Protein AF-A0A7M3YKN6-F1 (afdb_monomer_lite)

pLDDT: mean 70.27, std 11.04, range [45.59, 92.88]

Structure (mmCIF, N/CA/C/O backbone):
data_AF-A0A7M3YKN6-F1
#
_entry.id   AF-A0A7M3YKN6-F1
#
loop_
_atom_site.group_PDB
_atom_site.id
_atom_site.type_symbol
_atom_site.label_atom_id
_atom_site.label_alt_id
_atom_site.label_comp_id
_atom_site.label_asym_id
_atom_site.label_entity_id
_atom_site.label_seq_id
_atom_site.pdbx_PDB_ins_code
_atom_site.Cartn_x
_atom_site.Cartn_y
_atom_site.Cartn_z
_atom_site.occupancy
_atom_site.B_iso_or_equiv
_atom_site.auth_seq_id
_atom_site.auth_comp_id
_atom_site.auth_asym_id
_atom_site.auth_atom_id
_atom_site.pdbx_PDB_model_num
ATOM 1 N N . MET A 1 1 ? -7.720 -14.390 3.068 1.00 49.53 1 MET A N 1
ATOM 2 C CA . MET A 1 1 ? -7.723 -13.386 1.980 1.00 49.53 1 MET A CA 1
ATOM 3 C C . MET A 1 1 ? -6.413 -12.626 1.835 1.00 49.53 1 MET A C 1
ATOM 5 O O . MET A 1 1 ? -6.001 -12.466 0.697 1.00 49.53 1 MET A O 1
ATOM 9 N N . SER A 1 2 ? -5.727 -12.214 2.914 1.00 50.41 2 SER A N 1
ATOM 10 C CA . SER A 1 2 ? -4.413 -11.552 2.784 1.00 50.41 2 SER A CA 1
ATOM 11 C C . SER A 1 2 ? -3.399 -12.400 2.013 1.00 50.41 2 SER A C 1
ATOM 13 O O . SER A 1 2 ? -2.774 -11.894 1.097 1.00 50.41 2 SER A O 1
ATOM 15 N N . VAL A 1 3 ? -3.335 -13.705 2.294 1.00 53.03 3 VAL A N 1
ATOM 16 C CA . VAL A 1 3 ? -2.390 -14.636 1.653 1.00 53.03 3 VAL A CA 1
ATOM 17 C C . VAL A 1 3 ? -2.551 -14.693 0.130 1.00 53.03 3 VAL A C 1
ATOM 19 O O . VAL A 1 3 ? -1.555 -14.713 -0.571 1.00 53.03 3 VAL A O 1
ATOM 22 N N . ILE A 1 4 ? -3.779 -14.655 -0.400 1.00 56.84 4 ILE A N 1
ATOM 23 C CA . ILE A 1 4 ? -4.030 -14.713 -1.854 1.00 56.84 4 ILE A CA 1
ATOM 24 C C . ILE A 1 4 ? -3.546 -13.428 -2.532 1.00 56.84 4 ILE A C 1
ATOM 26 O O . ILE A 1 4 ? -2.885 -13.492 -3.558 1.00 56.84 4 ILE A O 1
ATOM 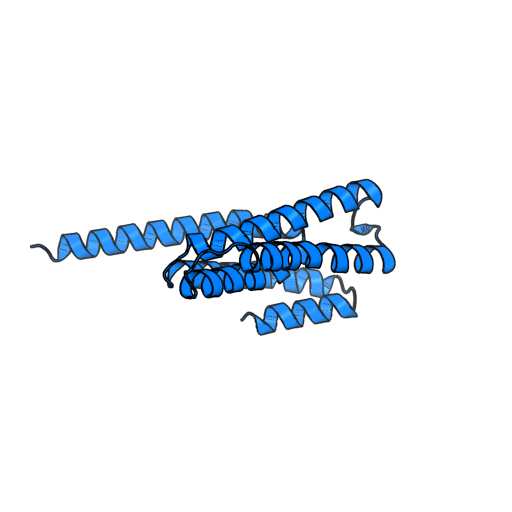30 N N . MET A 1 5 ? -3.806 -12.271 -1.920 1.00 57.25 5 MET A N 1
ATOM 31 C CA . MET A 1 5 ? -3.272 -10.987 -2.381 1.00 57.25 5 MET A CA 1
ATOM 32 C C . MET A 1 5 ? -1.749 -10.952 -2.338 1.00 57.25 5 MET A C 1
ATOM 34 O O . MET A 1 5 ? -1.129 -10.497 -3.289 1.00 57.25 5 MET A O 1
ATOM 38 N N . THR A 1 6 ? -1.145 -11.476 -1.270 1.00 53.28 6 THR A N 1
ATOM 39 C CA . THR A 1 6 ? 0.311 -11.582 -1.136 1.00 53.28 6 THR A CA 1
ATOM 40 C C . THR A 1 6 ? 0.912 -12.574 -2.138 1.00 53.28 6 THR A C 1
ATOM 42 O O . THR A 1 6 ? 2.003 -12.332 -2.631 1.00 53.28 6 THR A O 1
ATOM 45 N N . ILE A 1 7 ? 0.214 -13.659 -2.488 1.00 56.69 7 ILE A N 1
ATOM 46 C CA . ILE A 1 7 ? 0.655 -14.622 -3.510 1.00 56.69 7 ILE A CA 1
ATOM 47 C C . ILE A 1 7 ? 0.569 -14.009 -4.910 1.00 56.69 7 ILE A C 1
ATOM 49 O O . ILE A 1 7 ? 1.548 -14.059 -5.644 1.00 56.69 7 ILE A O 1
ATOM 53 N N . VAL A 1 8 ? -0.562 -13.392 -5.268 1.00 58.91 8 VAL A N 1
ATOM 54 C CA . VAL A 1 8 ? -0.729 -12.705 -6.564 1.00 58.91 8 VAL A CA 1
ATOM 55 C C . VAL A 1 8 ? 0.285 -11.564 -6.695 1.00 58.91 8 VAL A C 1
ATOM 57 O O . VAL A 1 8 ? 0.898 -11.397 -7.742 1.00 58.91 8 VAL A O 1
ATOM 60 N N . TRP A 1 9 ? 0.547 -10.853 -5.597 1.00 59.00 9 TRP A N 1
ATOM 61 C CA . TRP A 1 9 ? 1.611 -9.856 -5.489 1.00 59.00 9 TRP A CA 1
ATOM 62 C C . TRP A 1 9 ? 3.020 -10.446 -5.680 1.00 59.00 9 TRP A C 1
ATOM 64 O O . TRP A 1 9 ? 3.809 -9.902 -6.447 1.00 59.00 9 TRP A O 1
ATOM 74 N N . ALA A 1 10 ? 3.346 -11.572 -5.038 1.00 54.41 10 ALA A N 1
ATOM 75 C CA . ALA A 1 10 ? 4.645 -12.235 -5.193 1.00 54.41 10 ALA A CA 1
ATOM 76 C C . ALA A 1 10 ? 4.845 -12.826 -6.603 1.00 54.41 10 ALA A C 1
ATOM 78 O O . ALA A 1 10 ? 5.973 -12.927 -7.087 1.00 54.41 10 ALA A O 1
ATOM 79 N N . MET A 1 11 ? 3.758 -13.197 -7.281 1.00 53.34 11 MET A N 1
ATOM 80 C CA . MET A 1 11 ? 3.797 -13.640 -8.675 1.00 53.34 11 MET A CA 1
ATOM 81 C C . MET A 1 11 ? 3.999 -12.456 -9.627 1.00 53.34 11 MET A C 1
ATOM 83 O O . MET A 1 11 ? 4.899 -12.520 -10.454 1.00 53.34 11 MET A O 1
ATOM 87 N N . MET A 1 12 ? 3.287 -11.334 -9.439 1.00 60.28 12 MET A N 1
ATOM 88 C CA . MET A 1 12 ? 3.592 -10.081 -10.153 1.00 60.28 12 MET A CA 1
ATOM 89 C C . MET A 1 12 ? 5.069 -9.680 -10.004 1.00 60.28 12 MET A C 1
ATOM 91 O O . MET A 1 12 ? 5.703 -9.312 -10.989 1.00 60.28 12 MET A O 1
ATOM 95 N N . PHE A 1 13 ? 5.623 -9.794 -8.785 1.00 53.66 13 PHE A N 1
ATOM 96 C CA . PHE A 1 13 ? 7.028 -9.494 -8.464 1.00 53.66 13 PHE A CA 1
ATOM 97 C C . PHE A 1 13 ? 8.014 -10.295 -9.324 1.00 53.66 13 PHE A C 1
ATOM 99 O O . PHE A 1 13 ? 9.092 -9.804 -9.646 1.00 53.66 13 PHE A O 1
ATOM 106 N N . THR A 1 14 ? 7.680 -11.543 -9.655 1.00 49.47 14 THR A N 1
ATOM 107 C CA . THR A 1 14 ? 8.624 -12.487 -10.266 1.00 49.47 14 THR A CA 1
ATOM 108 C C . THR A 1 14 ? 8.519 -12.569 -11.781 1.00 49.47 14 THR A C 1
ATOM 110 O O . THR A 1 14 ? 9.513 -12.913 -12.417 1.00 49.47 14 THR A O 1
ATOM 113 N N . THR A 1 15 ? 7.366 -12.252 -12.372 1.00 55.06 15 THR A N 1
ATOM 114 C CA . THR A 1 15 ? 7.147 -12.458 -13.812 1.00 55.06 15 THR A CA 1
ATOM 115 C C . THR A 1 15 ? 6.964 -11.177 -14.618 1.00 55.06 15 THR A C 1
ATOM 117 O O . THR A 1 15 ? 7.189 -11.219 -15.823 1.00 55.06 15 THR A O 1
ATOM 120 N N . GLY A 1 16 ? 6.583 -10.051 -13.995 1.00 51.59 16 GLY A N 1
ATOM 121 C CA . GLY A 1 16 ? 6.304 -8.805 -14.725 1.00 51.59 16 GLY A CA 1
ATOM 122 C C . GLY A 1 16 ? 5.151 -8.922 -15.731 1.00 51.59 16 GLY A C 1
ATOM 123 O O . GLY A 1 16 ? 5.102 -8.167 -16.693 1.00 51.59 16 GLY A O 1
ATOM 124 N N . ASP A 1 17 ? 4.267 -9.901 -15.533 1.00 63.31 17 ASP A N 1
ATOM 125 C CA . ASP A 1 17 ? 3.175 -10.228 -16.448 1.00 63.31 17 ASP A CA 1
ATOM 126 C C . ASP A 1 17 ? 1.993 -9.257 -16.273 1.00 63.31 17 ASP A C 1
ATOM 128 O O . ASP A 1 17 ? 1.436 -9.127 -15.174 1.00 63.31 17 ASP A O 1
ATOM 132 N N . ASP A 1 18 ? 1.596 -8.596 -17.362 1.00 60.47 18 ASP A N 1
ATOM 133 C CA . ASP A 1 18 ? 0.454 -7.679 -17.404 1.00 60.47 18 ASP A CA 1
ATOM 134 C C . ASP A 1 18 ? -0.851 -8.371 -16.972 1.00 60.47 18 ASP A C 1
ATOM 136 O O . ASP A 1 18 ? -1.684 -7.762 -16.295 1.00 60.47 18 ASP A O 1
ATOM 140 N N . ASP A 1 19 ? -1.023 -9.664 -17.262 1.00 66.19 19 ASP A N 1
ATOM 141 C CA . ASP A 1 19 ? -2.221 -10.414 -16.863 1.00 66.19 19 ASP A CA 1
ATOM 142 C C . ASP A 1 19 ? -2.309 -10.582 -15.338 1.00 66.19 19 ASP A C 1
ATOM 144 O O . ASP A 1 19 ? -3.399 -10.584 -14.745 1.00 66.19 19 ASP A O 1
ATOM 148 N N . LEU A 1 20 ? -1.163 -10.656 -14.657 1.00 63.72 20 LEU A N 1
ATOM 149 C CA . LEU A 1 20 ? -1.108 -10.689 -13.196 1.00 63.72 20 LEU A CA 1
ATOM 150 C C . LEU A 1 20 ? -1.377 -9.313 -12.585 1.00 63.72 20 LEU A C 1
ATOM 152 O O . LEU A 1 20 ? -2.015 -9.246 -11.530 1.00 63.72 20 LEU A O 1
ATOM 156 N N . PHE A 1 21 ? -0.973 -8.229 -13.255 1.00 62.94 21 PHE A N 1
ATOM 157 C CA . PHE A 1 21 ? -1.378 -6.872 -12.880 1.00 62.94 21 PHE A CA 1
ATOM 158 C C . PHE A 1 21 ? -2.903 -6.719 -12.948 1.00 62.94 21 PHE A C 1
ATOM 160 O O . PHE A 1 21 ? -3.527 -6.291 -11.973 1.00 62.94 21 PHE A O 1
ATOM 167 N N . TRP A 1 22 ? -3.536 -7.163 -14.037 1.00 62.59 22 TRP A N 1
ATOM 168 C CA . TRP A 1 22 ? -4.997 -7.144 -14.164 1.00 62.59 22 TRP A CA 1
ATOM 169 C C . TRP A 1 22 ? -5.695 -8.059 -13.153 1.00 62.59 22 TRP A C 1
ATOM 171 O O . TRP A 1 22 ? -6.727 -7.694 -12.588 1.00 62.59 22 TRP A O 1
ATOM 181 N N . THR A 1 23 ? -5.106 -9.213 -12.840 1.00 66.38 23 THR A N 1
ATOM 182 C CA . THR A 1 23 ? -5.604 -10.112 -11.789 1.00 66.38 23 THR A CA 1
ATOM 183 C C . THR A 1 23 ? -5.558 -9.446 -10.410 1.00 66.38 23 THR A C 1
ATOM 185 O O . THR A 1 23 ? -6.522 -9.534 -9.643 1.00 66.38 23 THR A O 1
ATOM 188 N N . TRP A 1 24 ? -4.477 -8.728 -10.091 1.00 68.88 24 TRP A N 1
ATOM 189 C CA . TRP A 1 24 ? -4.386 -7.935 -8.866 1.00 68.88 24 TRP A CA 1
ATOM 190 C C . TRP A 1 24 ? -5.444 -6.831 -8.844 1.00 68.88 24 TRP A C 1
ATOM 192 O O . TRP A 1 24 ? -6.163 -6.694 -7.852 1.00 68.88 24 TRP A O 1
ATOM 202 N N . VAL A 1 25 ? -5.606 -6.107 -9.955 1.00 64.69 25 VAL A N 1
ATOM 203 C CA . VAL A 1 25 ? -6.626 -5.063 -10.119 1.00 64.69 25 VAL A CA 1
ATOM 204 C C . VAL A 1 25 ? -8.026 -5.610 -9.833 1.00 64.69 25 VAL A C 1
ATOM 206 O O . VAL A 1 25 ? -8.766 -4.979 -9.083 1.00 64.69 25 VAL A O 1
ATOM 209 N N . ILE A 1 26 ? -8.369 -6.797 -10.340 1.00 66.56 26 ILE A N 1
ATOM 210 C CA . ILE A 1 26 ? -9.675 -7.448 -10.133 1.00 66.56 26 ILE A CA 1
ATOM 211 C C . ILE A 1 26 ? -9.882 -7.888 -8.679 1.00 66.56 26 ILE A C 1
ATOM 213 O O . ILE A 1 26 ? -10.988 -7.791 -8.146 1.00 66.56 26 ILE A O 1
ATOM 217 N N . LEU A 1 27 ? -8.838 -8.389 -8.021 1.00 69.31 27 LEU A N 1
ATOM 218 C CA . LEU A 1 27 ? -8.934 -8.918 -6.660 1.00 69.31 27 LEU A CA 1
ATOM 219 C C . LEU A 1 27 ? -8.808 -7.819 -5.582 1.00 69.31 27 LEU A C 1
ATOM 221 O O . LEU A 1 27 ? -9.281 -7.999 -4.453 1.00 69.31 27 LEU A O 1
ATOM 225 N N . SER A 1 28 ? -8.202 -6.675 -5.910 1.00 66.81 28 SER A N 1
ATOM 226 C CA . SER A 1 28 ? -7.981 -5.545 -4.997 1.00 66.81 28 SER A CA 1
ATOM 227 C C . SER A 1 28 ? -9.261 -4.972 -4.351 1.00 66.81 28 SER A C 1
ATOM 229 O O . SER A 1 28 ? -9.224 -4.707 -3.144 1.00 66.81 28 SER A O 1
ATOM 231 N N . PRO A 1 29 ? -10.428 -4.860 -5.029 1.00 63.28 29 PRO A N 1
ATOM 232 C CA . PRO A 1 29 ? -11.655 -4.341 -4.428 1.00 63.28 29 PRO A CA 1
ATOM 233 C C . PRO A 1 29 ? -12.225 -5.316 -3.399 1.00 63.28 29 PRO A C 1
ATOM 235 O O . PRO A 1 29 ? -12.724 -4.904 -2.355 1.00 63.28 29 PRO A O 1
ATOM 238 N N . VAL A 1 30 ? -12.100 -6.624 -3.647 1.00 68.38 30 VAL A N 1
ATOM 239 C CA . VAL A 1 30 ? -12.522 -7.666 -2.703 1.00 68.38 30 VAL A CA 1
ATOM 240 C C . VAL A 1 30 ? -11.653 -7.618 -1.448 1.00 68.38 30 VAL A C 1
ATOM 242 O O . VAL A 1 30 ? -12.168 -7.650 -0.329 1.00 68.38 30 VAL A O 1
ATOM 245 N N . PHE A 1 31 ? -10.337 -7.465 -1.621 1.00 71.00 31 PHE A N 1
ATOM 246 C CA . PHE A 1 31 ? -9.422 -7.272 -0.502 1.00 71.00 31 PHE A CA 1
ATOM 247 C C . PHE A 1 31 ? -9.774 -6.013 0.296 1.00 71.00 31 PHE A C 1
ATOM 249 O O . PHE A 1 31 ? -9.908 -6.104 1.514 1.00 71.00 31 PHE A O 1
ATOM 256 N N . LEU A 1 32 ? -10.017 -4.879 -0.371 1.00 66.88 32 LEU A N 1
ATOM 257 C CA . LEU A 1 32 ? -10.427 -3.624 0.265 1.00 66.88 32 LEU A CA 1
ATOM 258 C C . LEU A 1 32 ? -11.754 -3.736 1.019 1.00 66.88 32 LEU A C 1
ATOM 260 O O . LEU A 1 32 ? -11.861 -3.218 2.128 1.00 66.88 32 LEU A O 1
ATOM 264 N N . LEU A 1 33 ? -12.751 -4.433 0.470 1.00 65.56 33 LEU A N 1
ATOM 265 C CA . LEU A 1 33 ? -14.026 -4.673 1.150 1.00 65.56 33 LEU A CA 1
ATOM 266 C C . LEU A 1 33 ? -13.829 -5.500 2.420 1.00 65.56 33 LEU A C 1
ATOM 268 O O . LEU A 1 33 ? -14.347 -5.145 3.480 1.00 65.56 33 LEU A O 1
ATOM 272 N N . CYS A 1 34 ? -13.029 -6.565 2.352 1.00 70.38 34 CYS A N 1
ATOM 273 C CA . CYS A 1 34 ? -12.685 -7.356 3.529 1.00 70.38 34 CYS A CA 1
ATOM 274 C C . CYS A 1 34 ? -11.865 -6.558 4.548 1.00 70.38 34 CYS A C 1
ATOM 276 O O . CYS A 1 34 ? -12.039 -6.745 5.753 1.00 70.38 34 CYS A O 1
ATOM 278 N N . LEU A 1 35 ? -10.994 -5.660 4.091 1.00 70.44 35 LEU A N 1
ATOM 279 C CA . LEU A 1 35 ? -10.182 -4.786 4.935 1.00 70.44 35 LEU A CA 1
ATOM 280 C C . LEU A 1 35 ? -11.055 -3.752 5.648 1.00 70.44 35 LEU A C 1
ATOM 282 O O . LEU A 1 35 ? -10.976 -3.612 6.866 1.00 70.44 35 LEU A O 1
ATOM 286 N N . GLY A 1 36 ? -11.968 -3.118 4.915 1.00 65.62 36 GLY A N 1
ATOM 287 C CA . GLY A 1 36 ? -12.967 -2.200 5.445 1.00 65.62 36 GLY A CA 1
ATOM 288 C C . GLY A 1 36 ? -13.921 -2.866 6.427 1.00 65.62 36 GLY A C 1
ATOM 289 O O . GLY A 1 36 ? -14.182 -2.316 7.495 1.00 65.62 36 GLY A O 1
ATOM 290 N N . HIS A 1 37 ? -14.373 -4.084 6.127 1.00 68.94 37 HIS A N 1
ATOM 291 C CA . HIS A 1 37 ? -15.169 -4.880 7.053 1.00 68.94 37 HIS A CA 1
ATOM 292 C C . HIS A 1 37 ? -14.389 -5.189 8.342 1.00 68.94 37 HIS A C 1
ATOM 294 O O . HIS A 1 37 ? -14.879 -4.911 9.436 1.00 68.94 37 HIS A O 1
ATOM 300 N N . ASN A 1 38 ? -13.139 -5.653 8.233 1.00 67.31 38 ASN A N 1
ATOM 301 C CA . ASN A 1 38 ? -12.268 -5.907 9.388 1.00 67.31 38 ASN A CA 1
ATOM 302 C C . ASN A 1 38 ? -11.988 -4.649 10.217 1.00 67.31 38 ASN A C 1
ATOM 304 O O . ASN A 1 38 ? -11.910 -4.715 11.447 1.00 67.31 38 ASN A O 1
ATOM 308 N N . PHE A 1 39 ? -11.831 -3.502 9.557 1.00 68.62 39 PHE A N 1
ATOM 309 C CA . PHE A 1 39 ? -11.652 -2.229 10.240 1.00 68.62 39 PHE A CA 1
ATOM 310 C C . PHE A 1 39 ? -12.949 -1.858 10.961 1.00 68.62 39 PHE A C 1
ATOM 312 O O . PHE A 1 39 ? -12.882 -1.492 12.126 1.00 68.62 39 PHE A O 1
ATOM 319 N N . SER A 1 40 ? -14.112 -2.049 10.329 1.00 65.81 40 SER A N 1
ATOM 320 C CA . SER A 1 40 ? -15.424 -1.719 10.898 1.00 65.81 40 SER A CA 1
ATOM 321 C C . SER A 1 40 ? -15.838 -2.567 12.106 1.00 65.81 40 SER A C 1
ATOM 323 O O . SER A 1 40 ? -16.523 -2.052 12.985 1.00 65.81 40 SER A O 1
ATOM 325 N N . LEU A 1 41 ? -15.430 -3.842 12.156 1.00 62.88 41 LEU A N 1
ATOM 326 C CA . LEU A 1 41 ? -15.881 -4.800 13.173 1.00 62.88 41 LEU A CA 1
ATOM 327 C C . LEU A 1 41 ? -15.073 -4.778 14.476 1.00 62.88 41 LEU A C 1
ATOM 329 O O . LEU A 1 41 ? -15.584 -5.185 15.513 1.00 62.88 41 LEU A O 1
ATOM 333 N N . LYS A 1 42 ? -13.803 -4.364 14.433 1.00 60.12 42 LYS A N 1
ATOM 334 C CA . LYS A 1 42 ? -12.906 -4.391 15.599 1.00 60.12 42 LYS A CA 1
ATOM 335 C C . LYS A 1 42 ? -12.682 -2.974 16.118 1.00 60.12 42 LYS A C 1
ATOM 337 O O . LYS A 1 42 ? -12.368 -2.088 15.322 1.00 60.12 42 LYS A O 1
ATOM 342 N N . GLU A 1 43 ? -12.732 -2.787 17.436 1.00 60.66 43 GLU A N 1
ATOM 343 C CA . GLU A 1 43 ? -12.400 -1.523 18.108 1.00 60.66 43 GLU A CA 1
ATOM 344 C C . GLU A 1 43 ? -11.089 -0.902 17.578 1.00 60.66 43 GLU A C 1
ATOM 346 O O . GLU A 1 43 ? -10.186 -1.593 17.085 1.00 60.66 43 GLU A O 1
ATOM 351 N N . GLY A 1 44 ? -11.009 0.433 17.606 1.00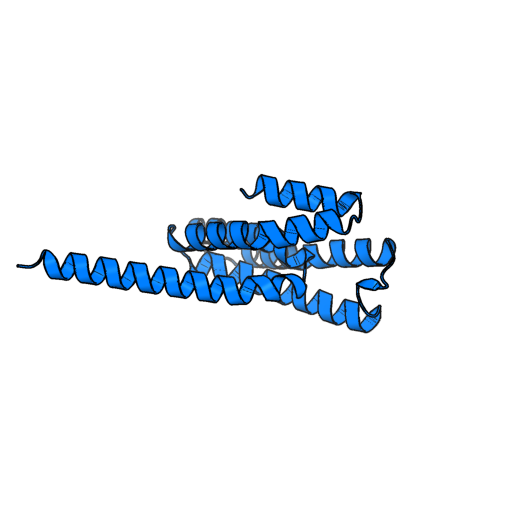 66.19 44 GLY A N 1
ATOM 352 C CA . GLY A 1 44 ? -9.839 1.179 17.135 1.00 66.19 44 GLY A CA 1
ATOM 353 C C . GLY A 1 44 ? -9.713 1.307 15.611 1.00 66.19 44 GLY A C 1
ATOM 354 O O . GLY A 1 44 ? -8.612 1.162 15.082 1.00 66.19 44 GLY A O 1
ATOM 355 N N . ILE A 1 45 ? -10.812 1.616 14.902 1.00 69.06 45 ILE A N 1
ATOM 356 C CA . ILE A 1 45 ? -10.796 2.016 13.473 1.00 69.06 45 ILE A CA 1
ATOM 357 C C . ILE A 1 45 ? -9.728 3.074 13.220 1.00 69.06 45 ILE A C 1
ATOM 359 O O . ILE A 1 45 ? -8.869 2.882 12.369 1.00 69.06 45 ILE A O 1
ATOM 363 N N . VAL A 1 46 ? -9.766 4.152 14.007 1.00 65.75 46 VAL A N 1
ATOM 364 C CA . VAL A 1 46 ? -8.869 5.303 13.860 1.00 65.75 46 VAL A CA 1
ATOM 365 C C . VAL A 1 46 ? -7.408 4.874 14.021 1.00 65.75 46 VAL A C 1
ATOM 367 O O . VAL A 1 46 ? -6.557 5.250 13.218 1.00 65.75 46 VAL A O 1
ATOM 370 N N . SER A 1 47 ? -7.129 4.007 14.999 1.00 72.44 47 SER A N 1
ATOM 371 C CA . SER A 1 47 ? -5.786 3.478 15.255 1.00 72.44 47 SER A CA 1
ATOM 372 C C . SER A 1 47 ? -5.237 2.626 14.105 1.00 72.44 47 SER A C 1
ATOM 374 O O . SER A 1 47 ? -4.027 2.578 13.931 1.00 72.44 47 SER A O 1
ATOM 376 N N . LYS A 1 48 ? -6.095 1.969 13.310 1.00 72.12 48 LYS A N 1
ATOM 377 C CA . LYS A 1 48 ? -5.688 1.186 12.124 1.00 72.12 48 LYS A CA 1
ATOM 3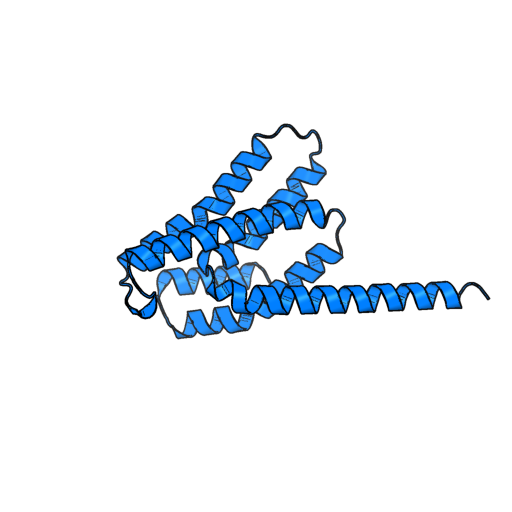78 C C . LYS A 1 48 ? -5.601 2.048 10.870 1.00 72.12 48 LYS A C 1
ATOM 380 O O . LYS A 1 48 ? -4.692 1.880 10.064 1.00 72.12 48 LYS A O 1
ATOM 385 N N . SER A 1 49 ? -6.559 2.957 10.692 1.00 71.62 49 SER A N 1
ATOM 386 C CA . SER A 1 49 ? -6.703 3.745 9.470 1.00 71.62 49 SER A CA 1
ATOM 387 C C . SER A 1 49 ? -5.641 4.827 9.343 1.00 71.62 49 SER A C 1
ATOM 389 O O . SER A 1 49 ? -5.182 5.074 8.239 1.00 71.62 49 SER A O 1
ATOM 391 N N . ILE A 1 50 ? -5.217 5.453 10.446 1.00 77.88 50 ILE A N 1
ATOM 392 C CA . ILE A 1 50 ? -4.163 6.478 10.409 1.00 77.88 50 ILE A CA 1
ATOM 393 C C . ILE A 1 50 ? -2.849 5.929 9.825 1.00 77.88 50 ILE A C 1
ATOM 395 O O . ILE A 1 50 ? -2.399 6.472 8.816 1.00 77.88 50 ILE A O 1
ATOM 399 N N . PRO A 1 51 ? -2.232 4.865 10.380 1.00 79.44 51 PRO A N 1
ATOM 400 C CA . PRO A 1 51 ? -0.971 4.363 9.840 1.00 79.44 51 PRO A CA 1
ATOM 401 C C . PRO A 1 51 ? -1.125 3.796 8.431 1.00 79.44 51 PRO A C 1
ATOM 403 O O . PRO A 1 51 ? -0.261 4.043 7.598 1.00 79.44 51 PRO A O 1
ATOM 406 N N . PHE A 1 52 ? -2.250 3.133 8.136 1.00 82.44 52 PHE A N 1
ATOM 407 C CA . PHE A 1 52 ? -2.574 2.697 6.777 1.00 82.44 52 PHE A CA 1
ATOM 408 C C . PHE A 1 52 ? -2.515 3.874 5.787 1.00 82.44 52 PHE A C 1
ATOM 410 O O . PHE A 1 52 ? -1.819 3.810 4.774 1.00 82.44 52 PHE A O 1
ATOM 417 N N . THR A 1 53 ? -3.234 4.962 6.087 1.00 78.25 53 THR A N 1
ATOM 418 C CA . THR A 1 53 ? -3.355 6.116 5.189 1.00 78.25 53 THR A CA 1
ATOM 419 C C . THR A 1 53 ? -2.022 6.834 5.030 1.00 78.25 53 THR A C 1
ATOM 421 O O . THR A 1 53 ? -1.677 7.208 3.915 1.00 78.25 53 THR A O 1
ATOM 424 N N . ILE A 1 54 ? -1.252 6.996 6.112 1.00 81.25 54 ILE A N 1
ATOM 425 C CA . ILE A 1 54 ? 0.073 7.630 6.057 1.00 81.25 54 ILE A CA 1
ATOM 426 C C . ILE A 1 54 ? 1.025 6.802 5.187 1.00 81.25 54 ILE A C 1
ATOM 428 O O . ILE A 1 54 ? 1.636 7.350 4.270 1.00 81.25 54 ILE A O 1
ATOM 432 N N . SER A 1 55 ? 1.126 5.489 5.423 1.00 84.50 55 SER A N 1
ATOM 433 C CA . SER A 1 55 ? 1.987 4.603 4.628 1.00 84.50 55 SER A CA 1
ATOM 434 C C . SER A 1 55 ? 1.608 4.618 3.149 1.00 84.50 55 SER A C 1
ATOM 436 O O . SER A 1 55 ? 2.483 4.694 2.286 1.00 84.50 55 SER A O 1
ATOM 438 N N . TYR A 1 56 ? 0.312 4.590 2.844 1.00 82.81 56 TYR A N 1
ATOM 439 C CA . TYR A 1 56 ? -0.155 4.600 1.465 1.00 82.81 56 TYR A CA 1
ATOM 440 C C . TYR A 1 56 ? 0.057 5.952 0.766 1.00 82.81 56 TYR A C 1
ATOM 442 O O . TYR A 1 56 ? 0.523 5.990 -0.372 1.00 82.81 56 TYR A O 1
ATOM 450 N N . ALA A 1 57 ? -0.213 7.067 1.450 1.00 83.19 57 ALA A N 1
ATOM 451 C CA . ALA A 1 57 ? -0.002 8.407 0.903 1.00 83.19 57 ALA A CA 1
ATOM 452 C C . ALA A 1 57 ? 1.477 8.664 0.575 1.00 83.19 57 ALA A C 1
ATOM 454 O O . ALA A 1 57 ? 1.795 9.182 -0.494 1.00 83.19 57 ALA A O 1
ATOM 455 N N . LEU A 1 58 ? 2.385 8.244 1.459 1.00 87.69 58 LEU A N 1
ATOM 456 C CA . LEU A 1 58 ? 3.826 8.319 1.218 1.00 87.69 58 LEU A CA 1
ATOM 457 C C . LEU A 1 58 ? 4.250 7.483 0.003 1.00 87.69 58 LEU A C 1
ATOM 459 O O . LEU A 1 58 ? 5.047 7.947 -0.806 1.00 87.69 58 LEU A O 1
ATOM 463 N N . ALA A 1 59 ? 3.690 6.285 -0.167 1.00 86.31 59 ALA A N 1
ATOM 464 C CA . ALA A 1 59 ? 3.971 5.463 -1.340 1.00 86.31 59 ALA A CA 1
ATOM 465 C C . ALA A 1 59 ? 3.449 6.097 -2.642 1.00 86.31 59 ALA A C 1
ATOM 467 O O . ALA A 1 59 ? 4.147 6.082 -3.652 1.00 86.31 59 ALA A O 1
ATOM 468 N N . CYS A 1 60 ? 2.271 6.731 -2.615 1.00 84.62 60 CYS A N 1
ATOM 469 C CA . CYS A 1 60 ? 1.762 7.494 -3.759 1.00 84.62 60 CYS A CA 1
ATOM 470 C C . CYS A 1 60 ? 2.689 8.662 -4.126 1.00 84.62 60 CYS A C 1
ATOM 472 O O . CYS A 1 60 ? 2.936 8.897 -5.306 1.00 84.62 60 CYS A O 1
ATOM 474 N N . LEU A 1 61 ? 3.234 9.373 -3.132 1.00 88.06 61 LEU A N 1
ATOM 475 C CA . LEU A 1 61 ? 4.207 10.444 -3.368 1.00 88.06 61 LEU A CA 1
ATOM 476 C C . LEU A 1 61 ? 5.487 9.915 -4.021 1.00 88.06 61 LEU A C 1
ATOM 478 O O . LEU A 1 61 ? 5.970 10.521 -4.974 1.00 88.06 61 LEU A O 1
ATOM 482 N N . ILE A 1 62 ? 6.006 8.777 -3.550 1.00 88.31 62 ILE A N 1
ATOM 483 C CA . ILE A 1 62 ? 7.159 8.106 -4.165 1.00 88.31 62 ILE A CA 1
ATOM 484 C C . ILE A 1 62 ? 6.862 7.780 -5.630 1.00 88.31 62 ILE A C 1
ATOM 486 O O . ILE A 1 62 ? 7.665 8.120 -6.492 1.00 88.31 62 ILE A O 1
ATOM 490 N N . TRP A 1 63 ? 5.698 7.195 -5.917 1.00 88.00 63 TRP A N 1
ATOM 491 C CA . TRP A 1 63 ? 5.263 6.887 -7.281 1.00 88.00 63 TRP A CA 1
ATOM 492 C C . TRP A 1 63 ? 5.218 8.117 -8.188 1.00 88.00 63 TRP A C 1
ATOM 494 O O . TRP A 1 63 ? 5.774 8.082 -9.281 1.00 88.00 63 TRP A O 1
ATOM 504 N N . ILE A 1 64 ? 4.622 9.219 -7.724 1.00 87.50 64 ILE A N 1
ATOM 505 C CA . ILE A 1 64 ? 4.541 10.471 -8.492 1.00 87.50 64 ILE A CA 1
ATOM 506 C C . ILE A 1 64 ? 5.942 11.023 -8.784 1.00 87.50 64 ILE A C 1
ATOM 508 O O . ILE A 1 64 ? 6.236 11.428 -9.907 1.00 87.50 64 ILE A O 1
ATOM 512 N N . VAL A 1 65 ? 6.826 11.044 -7.783 1.00 90.25 65 VAL A N 1
ATOM 513 C CA . VAL A 1 65 ? 8.209 11.517 -7.961 1.00 90.25 65 VAL A CA 1
ATOM 514 C C . VAL A 1 65 ? 8.977 10.610 -8.925 1.00 90.25 65 VAL A C 1
ATOM 516 O O . VAL A 1 65 ? 9.737 11.105 -9.757 1.00 90.25 65 VAL A O 1
ATOM 519 N N . PHE A 1 66 ? 8.765 9.299 -8.838 1.00 89.38 66 PHE A N 1
ATOM 520 C CA . PHE A 1 66 ? 9.429 8.319 -9.687 1.00 89.38 66 PHE A CA 1
ATOM 521 C C . PHE A 1 66 ? 8.974 8.422 -11.147 1.00 89.38 66 PHE A C 1
ATOM 523 O O . PHE A 1 66 ? 9.820 8.476 -12.037 1.00 89.38 66 PHE A O 1
ATOM 530 N N . GLU A 1 67 ? 7.669 8.557 -11.397 1.00 87.94 67 GLU A N 1
ATOM 531 C CA . GLU A 1 67 ? 7.112 8.802 -12.735 1.00 87.94 67 GLU A CA 1
ATOM 532 C C . GLU A 1 67 ? 7.631 10.114 -13.333 1.00 87.94 67 GLU A C 1
ATOM 534 O O . GLU A 1 67 ? 8.072 10.140 -14.479 1.00 87.94 67 GLU A O 1
ATOM 539 N N . ASN A 1 68 ? 7.695 11.191 -12.544 1.00 90.19 68 ASN A N 1
ATOM 540 C CA . ASN A 1 68 ? 8.257 12.461 -13.013 1.00 90.19 68 ASN A CA 1
ATOM 541 C C . ASN A 1 68 ? 9.734 12.349 -13.431 1.00 90.19 68 ASN A C 1
ATOM 543 O O . ASN A 1 68 ? 10.187 13.103 -14.291 1.00 90.19 68 ASN A O 1
ATOM 547 N N . LYS A 1 69 ? 10.494 11.433 -12.821 1.00 92.88 69 LYS A N 1
ATOM 548 C CA . LYS A 1 69 ? 11.919 11.224 -13.111 1.00 92.88 69 LYS A CA 1
ATOM 549 C C . LYS A 1 69 ? 12.154 10.248 -14.267 1.00 92.88 69 LYS A C 1
ATOM 551 O O . LYS A 1 69 ? 13.068 10.463 -15.058 1.00 92.88 69 LYS A O 1
ATOM 556 N N . HIS A 1 70 ? 11.369 9.175 -14.345 1.00 88.44 70 HIS A N 1
ATOM 557 C CA . HIS A 1 70 ? 11.595 8.049 -15.259 1.00 88.44 70 HIS A CA 1
ATOM 558 C C . HIS A 1 70 ? 10.577 7.966 -16.407 1.00 88.44 70 HIS A C 1
ATOM 560 O O . HIS A 1 70 ? 10.697 7.097 -17.267 1.00 88.44 70 HIS A O 1
ATOM 566 N N . GLY A 1 71 ? 9.604 8.878 -16.459 1.00 86.06 71 GLY A N 1
ATOM 567 C CA . GLY A 1 71 ? 8.514 8.861 -17.429 1.00 86.06 71 GLY A CA 1
ATOM 568 C C . GLY A 1 71 ? 7.414 7.869 -17.051 1.00 86.06 71 GLY A C 1
ATOM 569 O O . GLY A 1 71 ? 7.403 7.311 -15.954 1.00 86.06 71 GLY A O 1
ATOM 570 N N . HIS A 1 72 ? 6.478 7.648 -17.974 1.00 80.81 72 HIS A N 1
ATOM 571 C CA . HIS A 1 72 ? 5.284 6.843 -17.718 1.00 80.81 72 HIS A CA 1
ATOM 572 C C . HIS A 1 72 ? 5.633 5.366 -17.420 1.00 80.81 72 HIS A C 1
ATOM 574 O O . HIS A 1 72 ? 6.451 4.795 -18.146 1.00 80.81 72 HIS A O 1
ATOM 580 N N . PRO A 1 73 ? 4.963 4.700 -16.452 1.00 74.25 73 PRO A N 1
ATOM 581 C CA . PRO A 1 73 ? 5.203 3.292 -16.107 1.00 74.25 73 PRO A CA 1
ATOM 582 C C . PRO A 1 73 ? 5.166 2.279 -17.257 1.00 74.25 73 PRO A C 1
ATOM 584 O O . PRO A 1 73 ? 5.872 1.280 -17.201 1.00 74.25 73 PRO A O 1
ATOM 587 N N . TRP A 1 74 ? 4.420 2.545 -18.333 1.00 75.62 74 TRP A N 1
ATOM 588 C CA . TRP A 1 74 ? 4.373 1.672 -19.513 1.00 75.62 74 TRP A CA 1
ATOM 589 C C . TRP A 1 74 ? 5.690 1.626 -20.302 1.00 75.62 74 TRP A C 1
ATOM 591 O O . TRP A 1 74 ? 5.863 0.760 -21.152 1.00 75.62 74 TRP A O 1
ATOM 601 N N . GLY A 1 75 ? 6.601 2.574 -20.063 1.00 75.94 75 GLY A N 1
ATOM 602 C CA . GLY A 1 75 ? 7.927 2.616 -20.680 1.00 75.94 75 GLY A CA 1
ATOM 603 C C . GLY A 1 75 ? 9.052 2.141 -19.761 1.00 75.94 75 GLY A C 1
ATOM 604 O O . GLY A 1 75 ? 10.218 2.251 -20.136 1.00 75.94 75 GLY A O 1
ATOM 605 N N . TRP A 1 76 ? 8.740 1.677 -18.549 1.00 81.50 76 TRP A N 1
ATOM 606 C CA . TRP A 1 76 ? 9.751 1.249 -17.587 1.00 81.50 76 TRP A CA 1
ATOM 607 C C . TRP A 1 76 ? 10.325 -0.121 -17.950 1.00 81.50 76 TRP A C 1
ATOM 609 O O . TRP A 1 76 ? 9.602 -1.043 -18.318 1.00 81.50 76 TRP A O 1
ATOM 619 N N . GLY A 1 77 ? 11.643 -0.257 -17.811 1.00 77.25 77 GLY A N 1
ATOM 620 C CA . GLY A 1 77 ? 12.323 -1.545 -17.861 1.00 77.25 77 GLY A CA 1
ATOM 621 C C . GLY A 1 77 ? 12.304 -2.249 -16.503 1.00 77.25 77 GLY A C 1
ATOM 622 O O . GLY A 1 77 ? 11.846 -1.713 -15.490 1.00 77.25 77 GLY A O 1
ATOM 623 N N . SER A 1 78 ? 12.858 -3.459 -16.466 1.00 74.69 78 SER A N 1
ATOM 624 C CA . SER A 1 78 ? 12.923 -4.290 -15.255 1.00 74.69 78 SER A CA 1
ATOM 625 C C . SER A 1 78 ? 13.654 -3.617 -14.089 1.00 74.69 78 SER A C 1
ATOM 627 O O . SER A 1 78 ? 13.295 -3.831 -12.933 1.00 74.69 78 SER A O 1
ATOM 629 N N . GLU A 1 79 ? 14.665 -2.791 -14.371 1.00 81.25 79 GLU A N 1
ATOM 630 C CA . GLU A 1 79 ? 15.425 -2.068 -13.345 1.00 81.25 79 GLU A CA 1
ATOM 631 C C . GLU A 1 79 ? 14.566 -1.012 -12.647 1.00 81.25 79 GLU A C 1
ATOM 633 O O . GLU A 1 79 ? 14.522 -0.974 -11.419 1.00 81.25 79 GLU A O 1
ATOM 638 N N . GLN A 1 80 ? 13.824 -0.209 -13.416 1.00 82.31 80 GLN A N 1
ATOM 639 C CA . GLN A 1 80 ? 12.934 0.818 -12.877 1.00 82.31 80 GLN A CA 1
ATOM 640 C C . GLN A 1 80 ? 11.784 0.191 -12.084 1.00 82.31 80 GLN A C 1
ATOM 642 O O . GLN A 1 80 ? 11.458 0.675 -11.001 1.00 82.31 80 GLN A O 1
ATOM 647 N N . PHE A 1 81 ? 11.216 -0.918 -12.574 1.00 77.12 81 PHE A N 1
ATOM 648 C CA . PHE A 1 81 ? 10.213 -1.685 -11.832 1.00 77.12 81 PHE A CA 1
ATOM 649 C C . PHE A 1 81 ? 10.769 -2.247 -10.518 1.00 77.12 81 PHE A C 1
ATOM 651 O O . PHE A 1 81 ? 10.126 -2.134 -9.477 1.00 77.12 81 PHE A O 1
ATOM 658 N N . SER A 1 82 ? 11.980 -2.802 -10.526 1.00 78.31 82 SER A N 1
ATOM 659 C CA . SER A 1 82 ? 12.633 -3.271 -9.301 1.00 78.31 82 SER A CA 1
ATOM 660 C C . SER A 1 82 ? 12.901 -2.119 -8.319 1.00 78.31 82 SER A C 1
ATOM 662 O O . SER A 1 82 ? 12.666 -2.259 -7.119 1.00 78.31 82 SER A O 1
ATOM 664 N N . GLU A 1 83 ? 13.352 -0.960 -8.804 1.00 83.75 83 GLU A N 1
ATOM 665 C CA . GLU A 1 83 ? 13.638 0.216 -7.974 1.00 83.75 83 GLU A CA 1
ATOM 666 C C . GLU A 1 83 ? 12.368 0.768 -7.306 1.00 83.75 83 GLU A C 1
ATOM 668 O O . GLU A 1 83 ? 12.338 0.927 -6.081 1.00 83.75 83 GLU A O 1
ATOM 673 N N . ILE A 1 84 ? 11.288 0.992 -8.067 1.00 82.94 84 ILE A N 1
ATOM 674 C CA . ILE A 1 84 ? 10.026 1.505 -7.508 1.00 82.94 84 ILE A CA 1
ATOM 675 C C . ILE A 1 84 ? 9.393 0.521 -6.523 1.00 82.94 84 ILE A C 1
ATOM 677 O O . ILE A 1 84 ? 8.787 0.941 -5.537 1.00 82.94 84 ILE A O 1
ATOM 681 N N . MET A 1 85 ? 9.569 -0.784 -6.734 1.00 75.81 85 MET A N 1
ATOM 682 C CA . MET A 1 85 ? 9.093 -1.824 -5.824 1.00 75.81 85 MET A CA 1
ATOM 683 C C . MET A 1 85 ? 9.772 -1.730 -4.457 1.00 75.81 85 MET A C 1
ATOM 685 O O . MET A 1 85 ? 9.088 -1.695 -3.431 1.00 75.81 85 MET A O 1
ATOM 689 N N . TRP A 1 86 ? 11.103 -1.623 -4.430 1.00 81.44 86 TRP A N 1
ATOM 690 C CA . TRP A 1 86 ? 11.846 -1.432 -3.184 1.00 81.44 86 TRP A CA 1
ATOM 691 C C . TRP A 1 86 ? 11.470 -0.123 -2.498 1.00 81.44 86 TRP A C 1
ATOM 693 O O . TRP A 1 86 ? 11.187 -0.117 -1.298 1.00 81.44 86 TRP A O 1
ATOM 703 N N . LEU A 1 87 ? 11.393 0.971 -3.259 1.00 85.44 87 LEU A N 1
ATOM 704 C CA . LEU A 1 87 ? 11.011 2.281 -2.733 1.00 85.44 87 LEU A CA 1
ATOM 705 C C . LEU A 1 87 ? 9.590 2.280 -2.159 1.00 85.44 87 LEU A C 1
ATOM 707 O O . LEU A 1 87 ? 9.350 2.880 -1.116 1.00 85.44 87 LEU A O 1
ATOM 711 N N . SER A 1 88 ? 8.659 1.557 -2.777 1.00 79.56 88 SER A N 1
ATOM 712 C CA . SER A 1 88 ? 7.265 1.461 -2.330 1.00 79.56 88 SER A CA 1
ATOM 713 C C . SER A 1 88 ? 7.092 0.691 -1.018 1.00 79.56 88 SER A C 1
ATOM 715 O O . SER A 1 88 ? 6.081 0.850 -0.336 1.00 79.56 88 SER A O 1
ATOM 717 N N . ILE A 1 89 ? 8.070 -0.126 -0.624 1.00 80.69 89 ILE A N 1
ATOM 718 C CA . ILE A 1 89 ? 8.059 -0.867 0.644 1.00 80.69 89 ILE A CA 1
ATOM 719 C C . ILE A 1 89 ? 8.613 -0.013 1.805 1.00 80.69 89 ILE A C 1
ATOM 721 O O . ILE A 1 89 ? 8.293 -0.263 2.969 1.00 80.69 89 ILE A O 1
ATOM 725 N N . VAL A 1 90 ? 9.387 1.040 1.514 1.00 86.12 90 VAL A N 1
ATOM 726 C CA . VAL A 1 90 ? 9.985 1.931 2.526 1.00 86.12 90 VAL A CA 1
ATOM 727 C C . VAL A 1 90 ? 8.939 2.612 3.428 1.00 86.12 90 VAL A C 1
ATOM 729 O O . VAL A 1 90 ? 9.134 2.606 4.646 1.00 86.12 90 VAL A O 1
ATOM 732 N N . PRO A 1 91 ? 7.814 3.164 2.926 1.00 87.56 91 PRO A N 1
ATOM 733 C CA . PRO A 1 91 ? 6.863 3.872 3.779 1.00 87.56 91 PRO A CA 1
ATOM 734 C C . PRO A 1 91 ? 6.228 3.026 4.893 1.00 87.56 91 PRO A C 1
ATOM 736 O O . PRO A 1 91 ? 6.175 3.510 6.025 1.00 87.56 91 PRO A O 1
ATOM 739 N N . PRO A 1 92 ? 5.785 1.775 4.654 1.00 85.19 92 PRO A N 1
ATOM 740 C CA . PRO A 1 92 ? 5.399 0.859 5.727 1.00 85.19 92 PRO A CA 1
ATOM 741 C C . PRO A 1 92 ? 6.459 0.707 6.827 1.00 85.19 92 PRO A C 1
ATOM 743 O O . PRO A 1 92 ? 6.120 0.767 8.008 1.00 85.19 92 PRO A O 1
ATOM 746 N N . PHE A 1 93 ? 7.739 0.567 6.466 1.00 85.94 93 PHE A N 1
ATOM 747 C CA . PHE A 1 93 ? 8.828 0.435 7.441 1.00 85.94 93 PHE A CA 1
ATOM 748 C C . PHE A 1 93 ? 9.084 1.722 8.226 1.00 85.94 93 PHE A C 1
ATOM 750 O O . PHE A 1 93 ? 9.247 1.669 9.443 1.00 85.94 93 PHE A O 1
ATOM 757 N N . VAL A 1 94 ? 9.070 2.880 7.562 1.00 85.81 94 VAL A N 1
ATOM 758 C CA . VAL A 1 94 ? 9.223 4.185 8.225 1.00 85.81 94 VAL A CA 1
ATOM 759 C C . VAL A 1 94 ? 8.101 4.403 9.238 1.00 85.81 94 VAL A C 1
ATOM 761 O O . VAL A 1 94 ? 8.360 4.769 10.381 1.00 85.81 94 VAL A O 1
ATOM 764 N N . VAL A 1 95 ? 6.857 4.119 8.847 1.00 84.81 95 VAL A N 1
ATOM 765 C CA . VAL A 1 95 ? 5.684 4.249 9.722 1.00 84.81 95 VAL A CA 1
ATOM 766 C C . VAL A 1 95 ? 5.718 3.227 10.864 1.00 84.81 95 VAL A C 1
ATOM 768 O O . VAL A 1 95 ? 5.308 3.549 11.978 1.00 84.81 95 VAL A O 1
ATOM 771 N N . LEU A 1 96 ? 6.261 2.027 10.638 1.00 84.50 96 LEU A N 1
ATOM 772 C CA . LEU A 1 96 ? 6.479 1.038 11.695 1.00 84.50 96 LEU A CA 1
ATOM 773 C C . LEU A 1 96 ? 7.493 1.532 12.730 1.00 84.50 96 LEU A C 1
ATOM 775 O O . LEU A 1 96 ? 7.183 1.545 13.916 1.00 84.50 96 LEU A O 1
ATOM 779 N N . ILE A 1 97 ? 8.672 1.983 12.291 1.00 84.56 97 ILE A N 1
ATOM 780 C CA . ILE A 1 97 ? 9.718 2.528 13.175 1.00 84.56 97 ILE A CA 1
ATOM 781 C C . ILE A 1 97 ? 9.177 3.722 13.962 1.00 84.56 97 ILE A C 1
ATOM 783 O O . ILE A 1 97 ? 9.413 3.841 15.161 1.00 84.56 97 ILE A O 1
ATOM 787 N N . TRP A 1 98 ? 8.408 4.578 13.295 1.00 83.19 98 TRP A N 1
ATOM 788 C CA . TRP A 1 98 ? 7.757 5.728 13.901 1.00 83.19 98 TRP A CA 1
ATOM 789 C C . TRP A 1 98 ? 6.796 5.341 15.033 1.00 83.19 98 TRP A C 1
ATOM 791 O O . TRP A 1 98 ? 6.846 5.927 16.113 1.00 83.19 98 TRP A O 1
ATOM 801 N N . ILE A 1 99 ? 5.965 4.318 14.820 1.00 78.44 99 ILE A N 1
ATOM 802 C CA . ILE A 1 99 ? 5.020 3.811 15.825 1.00 78.44 99 ILE A CA 1
ATOM 803 C C . ILE A 1 99 ? 5.729 3.084 16.973 1.00 78.44 99 ILE A C 1
ATOM 805 O O . ILE A 1 99 ? 5.297 3.183 18.121 1.00 78.44 99 ILE A O 1
ATOM 809 N N . GLU A 1 100 ? 6.814 2.364 16.688 1.00 75.62 100 GLU A N 1
ATOM 810 C CA . GLU A 1 100 ? 7.607 1.699 17.727 1.00 75.62 100 GLU A CA 1
ATOM 811 C C . GLU A 1 100 ? 8.397 2.702 18.579 1.00 75.62 100 GLU A C 1
ATOM 813 O O . GLU A 1 100 ? 8.490 2.520 19.793 1.00 75.62 100 GLU A O 1
ATOM 818 N N . GLY A 1 101 ? 8.917 3.769 17.962 1.00 70.31 101 GLY A N 1
ATOM 819 C CA . GLY A 1 101 ? 9.696 4.815 18.624 1.00 70.31 101 GLY A CA 1
ATOM 820 C C . GLY A 1 101 ? 8.863 5.806 19.439 1.00 70.31 101 GLY A C 1
ATOM 821 O O . GLY A 1 101 ? 9.374 6.381 20.401 1.00 70.31 101 GLY A O 1
ATOM 822 N N . TRP A 1 102 ? 7.580 6.002 19.111 1.00 59.22 102 TRP A N 1
ATOM 823 C CA . TRP A 1 102 ? 6.704 6.854 19.915 1.00 59.22 102 TRP A CA 1
ATOM 824 C C . TRP A 1 102 ? 6.145 6.070 21.117 1.00 59.22 102 TRP A C 1
ATOM 826 O O . TRP A 1 102 ? 5.290 5.193 20.979 1.00 59.22 102 TRP A O 1
ATOM 836 N N . ASN A 1 103 ? 6.637 6.397 22.318 1.00 48.06 103 ASN A N 1
ATOM 837 C CA . ASN A 1 103 ? 6.160 5.907 23.620 1.00 48.06 103 ASN A CA 1
ATOM 838 C C . ASN A 1 103 ? 4.696 6.319 23.885 1.00 48.06 103 ASN A C 1
ATOM 840 O O . ASN A 1 103 ? 4.414 7.231 24.657 1.00 48.06 103 ASN A O 1
ATOM 844 N N . PHE A 1 104 ? 3.740 5.653 23.245 1.00 54.81 104 PHE A N 1
ATOM 845 C CA . PHE A 1 104 ? 2.364 5.611 23.727 1.00 54.81 104 PHE A CA 1
ATOM 846 C C . PHE A 1 104 ? 2.169 4.270 24.440 1.00 54.81 104 PHE A C 1
ATOM 848 O O . PHE A 1 104 ? 2.149 3.223 23.790 1.00 54.81 104 PHE A O 1
ATOM 855 N N . ASP A 1 105 ? 2.052 4.316 25.770 1.00 52.97 105 ASP A N 1
ATOM 856 C CA . ASP A 1 105 ? 1.927 3.195 26.725 1.00 52.97 105 ASP A CA 1
ATOM 857 C C . ASP A 1 105 ? 0.627 2.369 26.587 1.00 52.97 105 ASP A C 1
ATOM 859 O O . ASP A 1 105 ? -0.018 1.995 27.562 1.00 52.97 105 ASP A O 1
ATOM 863 N N . TYR A 1 106 ? 0.205 2.064 25.359 1.00 59.84 106 TYR A N 1
ATOM 864 C CA . TYR A 1 106 ? -1.002 1.292 25.074 1.00 59.84 106 TYR A CA 1
ATOM 865 C C . TYR A 1 106 ? -0.672 0.133 24.123 1.00 59.84 106 TYR A C 1
ATOM 867 O O . TYR A 1 106 ? -0.804 0.285 22.902 1.00 59.84 106 TYR A O 1
ATOM 875 N N . PRO A 1 107 ? -0.255 -1.038 24.646 1.00 62.47 107 PRO A N 1
ATOM 876 C CA . PRO A 1 107 ? 0.104 -2.203 23.830 1.00 62.47 107 PRO A CA 1
ATOM 877 C C . PRO A 1 107 ? -1.017 -2.640 22.871 1.00 62.47 107 PRO A C 1
ATOM 879 O O . PRO A 1 107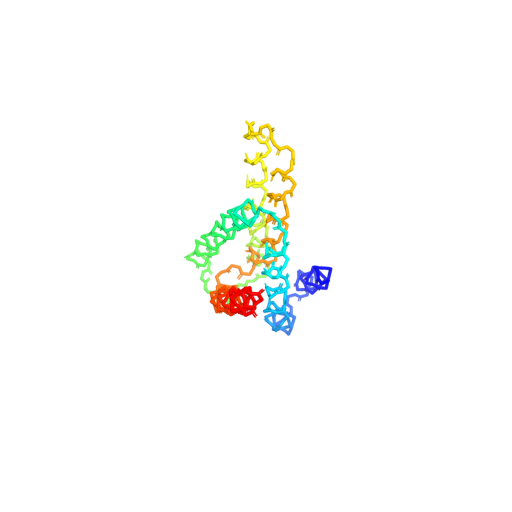 ? -0.746 -3.047 21.739 1.00 62.47 107 PRO A O 1
ATOM 882 N N . GLU A 1 108 ? -2.282 -2.461 23.261 1.00 62.44 108 GLU A N 1
ATOM 883 C CA . GLU A 1 108 ? -3.438 -2.724 22.395 1.00 62.44 108 GLU A CA 1
ATOM 884 C C . GLU A 1 108 ? -3.488 -1.796 21.170 1.00 62.44 108 GLU A C 1
ATOM 886 O O . GLU A 1 108 ? -3.767 -2.249 20.059 1.00 62.44 108 GLU A O 1
ATOM 891 N N . LYS A 1 109 ? -3.142 -0.508 21.321 1.00 68.31 109 LYS A N 1
ATOM 892 C CA . LYS A 1 109 ? -3.108 0.442 20.196 1.00 68.31 109 LYS A CA 1
ATOM 893 C C . LYS A 1 109 ? -1.974 0.130 19.219 1.00 68.31 109 LYS A C 1
ATOM 895 O O . LYS A 1 109 ? -2.201 0.225 18.013 1.00 68.31 109 LYS A O 1
ATOM 900 N N . LYS A 1 110 ? -0.811 -0.315 19.712 1.00 72.38 110 LYS A N 1
ATOM 901 C CA . LYS A 1 110 ? 0.332 -0.712 18.867 1.00 72.38 110 LYS A CA 1
ATOM 902 C C . LYS A 1 110 ? -0.001 -1.911 17.976 1.00 72.38 110 LYS A C 1
ATOM 904 O O . LYS A 1 110 ? 0.281 -1.892 16.780 1.00 72.38 110 LYS A O 1
ATOM 909 N N . SER A 1 111 ? -0.669 -2.928 18.523 1.00 76.25 111 SER A N 1
ATOM 910 C CA . SER A 1 111 ? -1.115 -4.094 17.742 1.00 76.25 111 SER A CA 1
ATOM 911 C C . SER A 1 111 ? -2.065 -3.696 16.603 1.00 76.25 111 SER A C 1
ATOM 913 O O . SER A 1 111 ? -1.884 -4.103 15.454 1.00 76.25 111 SER A O 1
ATOM 915 N N . LEU A 1 112 ? -3.034 -2.818 16.886 1.00 74.25 112 LEU A N 1
ATOM 916 C CA . LEU A 1 112 ? -3.979 -2.320 15.882 1.00 74.25 112 LEU A CA 1
ATOM 917 C C . LEU A 1 112 ? -3.284 -1.463 14.809 1.00 74.25 112 LEU A C 1
ATOM 919 O O . LEU A 1 112 ? -3.605 -1.579 13.628 1.00 74.25 112 LEU A O 1
ATOM 923 N N . GLN A 1 113 ? -2.297 -0.655 15.191 1.00 77.12 113 GLN A N 1
ATOM 924 C CA . GLN A 1 113 ? -1.509 0.148 14.256 1.00 77.12 113 GLN A CA 1
ATOM 925 C C . GLN A 1 113 ? -0.678 -0.715 13.294 1.00 77.12 113 GLN A C 1
ATOM 927 O O . GLN A 1 113 ? -0.676 -0.458 12.089 1.00 77.12 113 GLN A O 1
ATOM 932 N N . ARG A 1 114 ? -0.052 -1.794 13.788 1.00 78.50 114 ARG A N 1
ATOM 933 C CA . ARG A 1 114 ? 0.679 -2.768 12.952 1.00 78.50 114 ARG A CA 1
ATOM 934 C C . ARG A 1 114 ? -0.221 -3.435 11.911 1.00 78.50 114 ARG A C 1
ATOM 936 O O . ARG A 1 114 ? 0.195 -3.607 10.769 1.00 78.50 114 ARG A O 1
ATOM 943 N N . ILE A 1 115 ? -1.468 -3.758 12.271 1.00 78.25 115 ILE A N 1
ATOM 944 C CA . ILE A 1 115 ? -2.456 -4.291 11.317 1.00 78.25 115 ILE A CA 1
ATOM 945 C C . ILE A 1 115 ? -2.695 -3.294 10.176 1.00 78.25 115 ILE A C 1
ATOM 947 O O . ILE A 1 115 ? -2.762 -3.711 9.023 1.00 78.25 115 ILE A O 1
ATOM 951 N N . GLY A 1 116 ? -2.783 -1.995 10.481 1.00 71.25 116 GLY A N 1
ATOM 952 C CA . GLY A 1 116 ? -2.905 -0.933 9.479 1.00 71.25 116 GLY A CA 1
ATOM 953 C C . GLY A 1 116 ? -1.727 -0.877 8.501 1.00 71.25 116 GLY A C 1
ATOM 954 O O . GLY A 1 116 ? -1.942 -0.772 7.298 1.00 71.25 116 GLY A O 1
ATOM 955 N N . ILE A 1 117 ? -0.498 -1.028 9.000 1.00 79.31 117 ILE A N 1
ATOM 956 C CA . ILE A 1 117 ? 0.729 -1.043 8.182 1.00 79.31 117 ILE A CA 1
ATOM 957 C C . ILE A 1 117 ? 0.784 -2.279 7.274 1.00 79.31 117 ILE A C 1
ATOM 959 O O . ILE A 1 117 ? 1.072 -2.183 6.082 1.00 79.31 117 ILE A O 1
ATOM 963 N N . ILE A 1 118 ? 0.485 -3.462 7.818 1.00 78.56 118 ILE A N 1
ATOM 964 C CA . ILE A 1 118 ? 0.487 -4.705 7.031 1.00 78.56 118 ILE A CA 1
ATOM 965 C C . ILE A 1 118 ? -0.587 -4.638 5.940 1.00 78.56 118 ILE A C 1
ATOM 967 O O . ILE A 1 118 ? -0.369 -5.068 4.810 1.00 78.56 118 ILE A O 1
ATOM 971 N N . ALA A 1 119 ? -1.740 -4.058 6.271 1.00 74.12 119 ALA A N 1
ATOM 972 C CA . ALA A 1 119 ? -2.831 -3.827 5.342 1.00 74.12 119 ALA A CA 1
ATOM 973 C C . ALA A 1 119 ? -2.461 -2.882 4.184 1.00 74.12 119 ALA A C 1
ATOM 975 O O . ALA A 1 119 ? -3.000 -3.063 3.093 1.00 74.12 119 ALA A O 1
ATOM 976 N N . SER A 1 120 ? -1.574 -1.899 4.389 1.00 75.50 120 SER A N 1
ATOM 977 C CA . SER A 1 120 ? -1.201 -0.934 3.344 1.00 75.50 120 SER A CA 1
ATOM 978 C C . SER A 1 120 ? -0.183 -1.469 2.335 1.00 75.50 120 SER A C 1
ATOM 980 O O . SER A 1 120 ? -0.151 -0.972 1.214 1.00 75.50 120 SER A O 1
ATOM 982 N N . LEU A 1 121 ? 0.618 -2.483 2.694 1.00 76.25 121 LEU A N 1
ATOM 983 C CA . LEU A 1 121 ? 1.702 -3.024 1.854 1.00 76.25 121 LEU A CA 1
ATOM 984 C C . LEU A 1 121 ? 1.297 -3.317 0.394 1.00 76.25 121 LEU A C 1
ATOM 986 O O . LEU A 1 121 ? 1.997 -2.840 -0.500 1.00 76.25 121 LEU A O 1
ATOM 990 N N . PRO A 1 122 ? 0.180 -4.023 0.112 1.00 70.88 122 PRO A N 1
ATOM 991 C CA . PRO A 1 122 ? -0.223 -4.302 -1.266 1.00 70.88 122 PRO A CA 1
ATOM 992 C C . PRO A 1 122 ? -0.531 -3.031 -2.064 1.00 70.88 122 PRO A C 1
ATOM 994 O O . PRO A 1 122 ? -0.268 -2.985 -3.258 1.00 70.88 122 PRO A O 1
ATOM 997 N N . PHE A 1 123 ? -1.055 -1.993 -1.408 1.00 73.75 123 PHE A N 1
ATOM 998 C CA . PHE A 1 123 ? -1.423 -0.735 -2.058 1.00 73.75 123 PHE A CA 1
ATOM 999 C C . PHE A 1 123 ? -0.223 0.172 -2.286 1.00 73.75 123 PHE A C 1
ATOM 1001 O O . PHE A 1 123 ? -0.148 0.832 -3.319 1.00 73.75 123 PHE A O 1
ATOM 1008 N N . CYS A 1 124 ? 0.731 0.186 -1.352 1.00 75.94 124 CYS A N 1
ATOM 1009 C CA . CYS A 1 124 ? 1.948 0.975 -1.489 1.00 75.94 124 CYS A CA 1
ATOM 1010 C C . CYS A 1 124 ? 2.700 0.624 -2.781 1.00 75.94 124 CYS A C 1
ATOM 1012 O O . CYS A 1 124 ? 3.154 1.517 -3.487 1.00 75.94 124 CYS A O 1
ATOM 1014 N N . VAL A 1 125 ? 2.761 -0.664 -3.128 1.00 71.12 125 VAL A N 1
ATOM 1015 C CA . VAL A 1 125 ? 3.428 -1.147 -4.345 1.00 71.12 125 VAL A CA 1
ATOM 1016 C C . VAL A 1 125 ? 2.706 -0.719 -5.618 1.00 71.12 125 VAL A C 1
ATOM 1018 O O . VAL A 1 125 ? 3.355 -0.414 -6.607 1.00 71.12 125 VAL A O 1
ATOM 1021 N N . THR A 1 126 ? 1.380 -0.633 -5.593 1.00 69.75 126 THR A N 1
ATOM 1022 C CA . THR A 1 126 ? 0.586 -0.218 -6.760 1.00 69.75 126 THR A CA 1
ATOM 1023 C C . THR A 1 126 ? 0.432 1.293 -6.909 1.00 69.75 126 THR A C 1
ATOM 1025 O O . THR A 1 126 ? -0.177 1.757 -7.872 1.00 69.75 126 THR A O 1
ATOM 1028 N N . GLY A 1 127 ? 0.955 2.070 -5.958 1.00 70.75 127 GLY A N 1
ATOM 1029 C CA . GLY A 1 127 ? 0.973 3.526 -6.032 1.00 70.75 127 GLY A CA 1
ATOM 1030 C C . GLY A 1 127 ? -0.402 4.143 -6.273 1.00 70.75 127 GLY A C 1
ATOM 1031 O O . GLY A 1 127 ? -1.418 3.679 -5.755 1.00 70.75 127 GLY A O 1
ATOM 1032 N N . TYR A 1 128 ? -0.444 5.187 -7.103 1.00 63.88 128 TYR A N 1
ATOM 1033 C CA . TYR A 1 128 ? -1.689 5.884 -7.431 1.00 63.88 128 TYR A CA 1
ATOM 1034 C C . TYR A 1 128 ? -2.660 5.044 -8.277 1.00 63.88 128 TYR A C 1
ATOM 1036 O O . TYR A 1 128 ? -3.849 5.355 -8.297 1.00 63.88 128 TYR A O 1
ATOM 1044 N N . LEU A 1 129 ? -2.220 3.963 -8.933 1.00 63.22 129 LEU A N 1
ATOM 1045 C CA . LEU A 1 129 ? -3.140 3.047 -9.625 1.00 63.22 129 LEU A CA 1
ATOM 1046 C C . LEU A 1 129 ? -4.064 2.353 -8.617 1.00 63.22 129 LEU A C 1
ATOM 1048 O O . LEU A 1 129 ? -5.239 2.122 -8.897 1.00 63.22 129 LEU A O 1
ATOM 1052 N N . GLY A 1 130 ? -3.580 2.151 -7.388 1.00 58.75 130 GLY A N 1
ATOM 1053 C CA . GLY A 1 130 ? -4.410 1.756 -6.259 1.00 58.75 130 GLY A CA 1
ATOM 1054 C C . GLY A 1 130 ? -5.493 2.787 -5.908 1.00 58.75 130 GLY A C 1
ATOM 1055 O O . GLY A 1 130 ? -6.552 2.389 -5.430 1.00 58.75 130 GLY A O 1
ATOM 1056 N N . LEU A 1 131 ? -5.301 4.097 -6.165 1.00 62.06 131 LEU A N 1
ATOM 1057 C CA . LEU A 1 131 ? -6.260 5.156 -5.787 1.00 62.06 131 LEU A CA 1
ATOM 1058 C C . LEU A 1 131 ? -7.569 5.042 -6.564 1.00 62.06 131 LEU A C 1
ATOM 1060 O O . LEU A 1 131 ? -8.629 5.318 -5.996 1.00 62.06 131 LEU A O 1
ATOM 1064 N N . ILE A 1 132 ? -7.488 4.586 -7.817 1.00 59.59 132 ILE A N 1
ATOM 1065 C CA . ILE A 1 132 ? -8.642 4.341 -8.691 1.00 59.59 132 ILE A CA 1
ATOM 1066 C C . ILE A 1 132 ? -9.609 3.352 -8.031 1.00 59.59 132 ILE A C 1
ATOM 1068 O O . ILE A 1 132 ? -10.820 3.504 -8.151 1.00 59.59 132 ILE A O 1
ATOM 1072 N N . PHE A 1 133 ? -9.091 2.394 -7.261 1.00 56.81 133 PHE A N 1
ATOM 1073 C CA . PHE A 1 133 ? -9.892 1.405 -6.537 1.00 56.81 133 PHE A CA 1
ATOM 1074 C C . PHE A 1 133 ? -10.116 1.793 -5.072 1.00 56.81 133 PHE A C 1
ATOM 1076 O O . PHE A 1 133 ? -11.155 1.478 -4.490 1.00 56.81 133 PHE A O 1
ATOM 1083 N N . PHE A 1 134 ? -9.184 2.532 -4.474 1.00 57.84 134 PHE A N 1
ATOM 1084 C CA . PHE A 1 134 ? -9.215 2.926 -3.070 1.00 57.84 134 PHE A CA 1
ATOM 1085 C C . PHE A 1 134 ? -10.343 3.917 -2.755 1.00 57.84 134 PHE A C 1
ATOM 1087 O O . PHE A 1 134 ? -11.095 3.712 -1.800 1.00 57.84 134 PHE A O 1
ATOM 1094 N N . ILE A 1 135 ? -10.505 4.966 -3.572 1.00 61.00 135 ILE A N 1
ATOM 1095 C CA . ILE A 1 135 ? -11.510 6.016 -3.335 1.00 61.00 135 ILE A CA 1
ATOM 1096 C C . ILE A 1 135 ? -12.940 5.4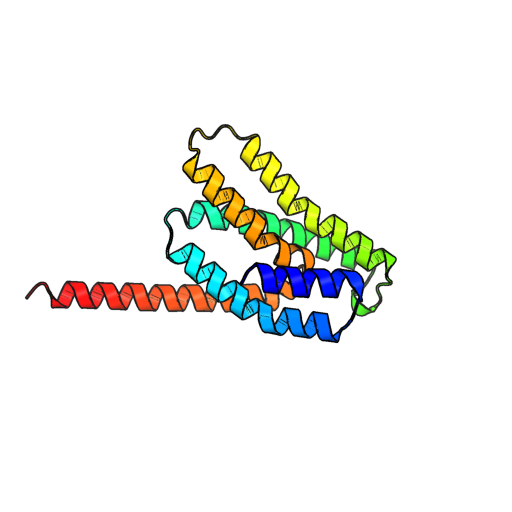71 -3.486 1.00 61.00 135 ILE A C 1
ATOM 1098 O O . ILE A 1 135 ? -13.721 5.628 -2.542 1.00 61.00 135 ILE A O 1
ATOM 1102 N N . PRO A 1 136 ? -13.309 4.773 -4.582 1.00 58.09 136 PRO A N 1
ATOM 1103 C CA . PRO A 1 136 ? -14.646 4.196 -4.706 1.00 58.09 136 PRO A CA 1
ATOM 1104 C C . PRO A 1 136 ? -14.948 3.194 -3.596 1.00 58.09 136 PRO A C 1
ATOM 1106 O O . PRO A 1 136 ? -16.068 3.156 -3.093 1.00 58.09 136 PRO A O 1
ATOM 1109 N N . THR A 1 137 ? -13.950 2.424 -3.154 1.00 56.00 137 THR A N 1
ATOM 1110 C CA . THR A 1 137 ? -14.164 1.432 -2.098 1.00 56.00 137 THR A CA 1
ATOM 1111 C C . THR A 1 137 ? -14.345 2.074 -0.725 1.00 56.00 137 THR A C 1
ATOM 1113 O O . THR A 1 137 ? -15.214 1.641 0.028 1.00 56.00 137 THR A O 1
ATOM 1116 N N . LEU A 1 138 ? -13.611 3.144 -0.394 1.00 60.09 138 LEU A N 1
ATOM 1117 C CA . LEU A 1 138 ? -13.862 3.924 0.825 1.00 60.09 138 LEU A CA 1
ATOM 1118 C C . LEU A 1 138 ? -15.260 4.548 0.830 1.00 60.09 138 LEU A C 1
ATOM 1120 O O . LEU A 1 138 ? -15.932 4.541 1.866 1.00 60.09 138 LEU A O 1
ATOM 1124 N N . VAL A 1 139 ? -15.714 5.053 -0.318 1.00 61.84 139 VAL A N 1
ATOM 1125 C CA . VAL A 1 139 ? -17.076 5.574 -0.485 1.00 61.84 139 VAL A CA 1
ATOM 1126 C C . VAL A 1 139 ? -18.095 4.455 -0.269 1.00 61.84 139 VAL A C 1
ATOM 1128 O O . VAL A 1 139 ? -19.005 4.610 0.545 1.00 61.84 139 VAL A O 1
ATOM 1131 N N . LEU A 1 140 ? -17.904 3.294 -0.901 1.00 57.66 140 LEU A N 1
ATOM 1132 C CA . LEU A 1 140 ? -18.795 2.142 -0.760 1.00 57.66 140 LEU A CA 1
ATOM 1133 C C . LEU A 1 140 ? -18.862 1.642 0.692 1.00 57.66 140 LEU A C 1
ATOM 1135 O O . LEU A 1 140 ? -19.945 1.416 1.225 1.00 57.66 140 LEU A O 1
ATOM 1139 N N . LEU A 1 141 ? -17.716 1.528 1.367 1.00 57.28 141 LEU A N 1
ATOM 1140 C CA . LEU A 1 141 ? -17.623 1.125 2.772 1.00 57.28 141 LEU A CA 1
ATOM 1141 C C . LEU A 1 141 ? -18.301 2.130 3.707 1.00 57.28 141 LEU A C 1
ATOM 1143 O O . LEU A 1 141 ? -18.974 1.733 4.659 1.00 57.28 141 LEU A O 1
ATOM 1147 N N . SER A 1 142 ? -18.156 3.425 3.426 1.00 62.97 142 SER A N 1
ATOM 1148 C CA . SER A 1 142 ? -18.823 4.488 4.181 1.00 62.97 142 SER A CA 1
ATOM 1149 C C . SER A 1 142 ? -20.342 4.410 4.020 1.00 62.97 142 SER A C 1
ATOM 1151 O O . SER A 1 142 ? -21.058 4.511 5.014 1.00 62.97 142 SER A O 1
ATOM 1153 N N . ILE A 1 143 ? -20.832 4.140 2.804 1.00 66.00 143 ILE A N 1
ATOM 1154 C CA . ILE A 1 143 ? -22.259 3.931 2.511 1.00 66.00 143 ILE A CA 1
ATOM 1155 C C . ILE A 1 143 ? -22.789 2.684 3.227 1.00 66.00 143 ILE A C 1
ATOM 1157 O O . ILE A 1 143 ? -23.819 2.753 3.895 1.00 66.00 143 ILE A O 1
ATOM 1161 N N . VAL A 1 144 ? -22.073 1.558 3.152 1.00 60.78 144 VAL A N 1
ATOM 1162 C CA . VAL A 1 144 ? -22.442 0.309 3.839 1.00 60.78 144 VAL A CA 1
ATOM 1163 C C . VAL A 1 144 ? -22.503 0.521 5.354 1.00 60.78 144 VAL A C 1
ATOM 1165 O O . VAL A 1 144 ? -23.440 0.070 6.013 1.00 60.78 144 VAL A O 1
ATOM 1168 N N . ARG A 1 145 ? -21.550 1.264 5.923 1.00 65.00 145 ARG A N 1
ATOM 1169 C CA . ARG A 1 145 ? -21.553 1.605 7.348 1.00 65.00 145 ARG A CA 1
ATOM 1170 C C . ARG A 1 145 ? -22.723 2.514 7.718 1.00 65.00 145 ARG A C 1
ATOM 1172 O O . ARG A 1 145 ? -23.352 2.276 8.747 1.00 65.00 145 ARG A O 1
ATOM 1179 N N . LEU A 1 146 ? -23.033 3.513 6.888 1.00 67.88 146 LEU A N 1
ATOM 1180 C CA . LEU A 1 146 ? -24.214 4.360 7.059 1.00 67.88 146 LEU A CA 1
ATOM 1181 C C . LEU A 1 146 ? -25.482 3.500 7.080 1.00 67.88 146 LEU A C 1
ATOM 1183 O O . LEU A 1 146 ? -26.300 3.620 7.988 1.00 67.88 146 LEU A O 1
ATOM 1187 N N . PHE A 1 147 ? -25.605 2.582 6.122 1.00 71.56 147 PHE A N 1
ATOM 1188 C CA . PHE A 1 147 ? -26.735 1.668 6.014 1.00 71.56 147 PHE A CA 1
ATOM 1189 C C . PHE A 1 147 ? -26.911 0.817 7.279 1.00 71.56 147 PHE A C 1
ATOM 1191 O O . PHE A 1 147 ? -28.000 0.788 7.852 1.00 71.56 147 PHE A O 1
ATOM 1198 N N . PHE A 1 148 ? -25.846 0.173 7.770 1.00 67.88 148 PHE A N 1
ATOM 1199 C CA . PHE A 1 148 ? -25.916 -0.622 9.002 1.00 67.88 148 PHE A CA 1
ATOM 1200 C C . PHE A 1 148 ? -26.188 0.227 10.248 1.00 67.88 148 PHE A C 1
ATOM 1202 O O . PHE A 1 148 ? -26.940 -0.205 11.122 1.00 67.88 148 PHE A O 1
ATOM 1209 N N . HIS A 1 149 ? -25.635 1.440 10.324 1.00 72.75 149 HIS A N 1
ATOM 1210 C CA . HIS A 1 149 ? -25.920 2.373 11.411 1.00 72.75 149 HIS A CA 1
ATOM 1211 C C . HIS A 1 149 ? -27.413 2.733 11.465 1.00 72.75 149 HIS A C 1
ATOM 1213 O O . HIS A 1 149 ? -28.039 2.596 12.515 1.00 72.75 149 HIS A O 1
ATOM 1219 N N . TYR A 1 150 ? -28.008 3.114 10.329 1.00 71.38 150 TYR A N 1
ATOM 1220 C CA . TYR A 1 150 ? -29.437 3.430 10.252 1.00 71.38 150 TYR A CA 1
ATOM 1221 C C . TYR A 1 150 ? -30.331 2.209 10.486 1.00 71.38 150 TYR A C 1
ATOM 1223 O O . TYR A 1 150 ? -31.372 2.332 11.132 1.00 71.38 150 TYR A O 1
ATOM 1231 N N . ARG A 1 151 ? -29.924 1.024 10.015 1.00 74.75 151 ARG A N 1
ATOM 1232 C CA . ARG A 1 151 ? -30.640 -0.230 10.279 1.00 74.75 151 ARG A CA 1
ATOM 1233 C C . ARG A 1 151 ? -30.695 -0.544 11.776 1.00 74.75 151 ARG A C 1
ATOM 1235 O O . ARG A 1 151 ? -31.775 -0.823 12.286 1.00 74.75 151 ARG A O 1
ATOM 1242 N N . ASN A 1 152 ? -29.561 -0.479 12.474 1.00 72.44 152 ASN A N 1
ATOM 1243 C CA . ASN A 1 152 ? -29.508 -0.758 13.913 1.00 72.44 152 ASN A CA 1
ATOM 1244 C C . ASN A 1 152 ? -30.243 0.306 14.733 1.00 72.44 152 ASN A C 1
ATOM 1246 O O . ASN A 1 152 ? -30.900 -0.032 15.713 1.00 72.44 152 ASN A O 1
ATOM 1250 N N . LYS A 1 153 ? -30.190 1.576 14.312 1.00 72.06 153 LYS A N 1
ATOM 1251 C CA . LYS A 1 153 ? -30.963 2.648 14.947 1.00 72.06 153 LYS A CA 1
ATOM 1252 C C . LYS A 1 153 ? -32.473 2.377 14.873 1.00 72.06 153 LYS A C 1
ATOM 1254 O O . LYS A 1 153 ? -33.136 2.425 15.901 1.00 72.06 153 LYS A O 1
ATOM 1259 N N . ARG A 1 154 ? -32.991 2.006 13.694 1.00 66.88 154 ARG A N 1
ATOM 1260 C CA . ARG A 1 154 ? -34.413 1.649 13.521 1.00 66.88 154 ARG A CA 1
ATOM 1261 C C . ARG A 1 154 ? -34.828 0.417 14.327 1.00 66.88 154 ARG A C 1
ATOM 1263 O O . ARG A 1 154 ? -35.930 0.395 14.857 1.00 66.88 154 ARG A O 1
ATOM 1270 N N . ALA A 1 155 ? -33.967 -0.598 14.416 1.00 64.62 155 ALA A N 1
ATOM 1271 C CA . ALA A 1 155 ? -34.256 -1.797 15.202 1.00 64.62 155 ALA A CA 1
ATOM 1272 C C . ALA A 1 155 ? -34.401 -1.475 16.700 1.00 64.62 155 ALA A C 1
ATOM 1274 O O . ALA A 1 155 ? -35.346 -1.942 17.327 1.00 64.62 155 ALA A O 1
ATOM 1275 N N . ASN A 1 156 ? -33.526 -0.622 17.243 1.00 60.66 156 ASN A N 1
ATOM 1276 C CA . ASN A 1 156 ? -33.596 -0.198 18.643 1.00 60.66 156 ASN A CA 1
ATOM 1277 C C . ASN A 1 156 ? -34.819 0.683 18.942 1.00 60.66 156 ASN A C 1
ATOM 1279 O O . ASN A 1 156 ? -35.399 0.548 20.013 1.00 60.66 156 ASN A O 1
ATOM 1283 N N . GLU A 1 157 ? -35.224 1.550 18.007 1.00 62.44 157 GLU A N 1
ATOM 1284 C CA . GLU A 1 157 ? -36.444 2.365 18.136 1.00 62.44 157 GLU A CA 1
ATOM 1285 C C . GLU A 1 157 ? -37.722 1.501 18.112 1.00 62.44 157 GLU A C 1
ATOM 1287 O O . GLU A 1 157 ? -38.684 1.820 18.800 1.00 62.44 157 GLU A O 1
ATOM 1292 N N . SER A 1 158 ? -37.723 0.373 17.386 1.00 57.53 158 SER A N 1
ATOM 1293 C CA . SER A 1 158 ? -38.873 -0.549 17.309 1.00 57.53 158 SER A CA 1
ATOM 1294 C C . SER A 1 158 ? -39.046 -1.494 18.504 1.00 57.53 158 SER A C 1
ATOM 1296 O O . SER A 1 158 ? -40.069 -2.158 18.610 1.00 57.53 158 SER A O 1
ATOM 1298 N N . THR A 1 159 ? -38.044 -1.596 19.381 1.00 55.19 159 THR A N 1
ATOM 1299 C CA . THR A 1 159 ? -38.074 -2.441 20.594 1.00 55.19 159 THR A CA 1
ATOM 1300 C C . THR A 1 159 ? -38.428 -1.671 21.869 1.00 55.19 159 THR A C 1
ATOM 1302 O O . THR A 1 159 ? -38.416 -2.249 22.951 1.00 55.19 159 THR A O 1
ATOM 1305 N N . THR A 1 160 ? -38.681 -0.365 21.754 1.00 54.69 160 THR A N 1
ATOM 1306 C CA . THR A 1 160 ? -39.048 0.530 22.867 1.00 54.69 160 THR A CA 1
ATOM 1307 C C . THR A 1 160 ? -40.553 0.791 23.002 1.00 54.69 160 THR A C 1
ATOM 1309 O O . THR A 1 160 ? -40.927 1.590 23.858 1.00 54.69 160 THR A O 1
ATOM 1312 N N . ASP A 1 161 ? -41.385 0.095 22.224 1.00 45.59 161 ASP A N 1
ATOM 1313 C CA . ASP A 1 161 ? -42.848 0.022 22.387 1.00 45.59 161 ASP A CA 1
ATOM 1314 C C . ASP A 1 161 ? -43.252 -1.321 23.024 1.00 45.59 161 ASP A C 1
ATOM 1316 O O . ASP A 1 161 ? -44.211 -1.332 23.830 1.00 45.59 161 ASP A O 1
#

Radius of gyration: 18.17 Å; chains: 1; bounding box: 58×27×47 Å

Sequence (161 aa):
MSVIMTIVWAMMFTTGDDDLFWTWVILSPVFLLCLGHNFSLKEGIVSKSIPFTISYALACLIWIVFENKHGHPWGWGSEQFSEIMWLSIVPPFVVLIWIEGWNFDYPEKKSLQRIGIIASLPFCVTGYLGLIFFIPTLVLLSIVRLFFHYRNKRANESTTD
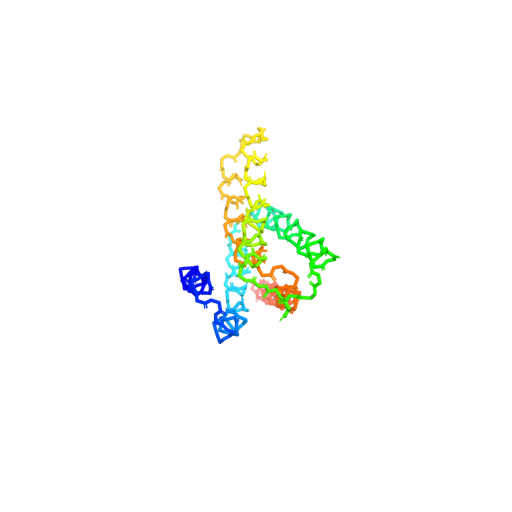
Foldseek 3Di:
DLVVLVVLVVVCVPPVDVVSVVVNVVCLLVLLLVVLVVLVPDPDVVLQQVLLVQLQVQLLVLVVVLCVVPPDPVPDDPVSLVVSQVVLLVSLVVSLVVLVPDPPPDPPSNVSNNNSSSSNSSNSSVHCVSVVSNVVSVVVSVVVVVVVVVVVVVVVVVVPD

Secondary structure (DSSP, 8-state):
-HHHHHHHHHHHHHH--HHHHHHHHHHHHHHHHHHHHHHHHSS-HHHHHHHHHHHHHHHHHHHHHHHHHH--GGG--HHHHHHHHHHHHHHHHHHHHHHHHS----HHHHHHHHHHHHHHHHHHHHTTHHHHHHHHHHHHHHHHHHHHHHHHHHHHHHT--